Protein AF-U9W3G8-F1 (afdb_monomer_lite)

Foldseek 3Di:
DDDDDDDDDDDDDPPPPPDDPDPDDPDDPPPPPPPPPKAKKKKWKAEPCLCPPVDPNVVVVVVVVVVCVVVVHDDFKDKAWQFPCCVDPVNVVVVVLHDPPMIMIMGSDPVVSVVVCVVSVSIDMDMDIPPDPRDPDRRDYPDDDD

Sequence (146 aa):
MITEGNRDLAFPVKIQAIGFKYRVPLGLITIVSFTGRMTTYYYAVASQRFLLEEEPLAEVLKERRRYYQEQEKEIDFWLIKQPAFLESPELEAVKASCPQPAAAVVSTDKVFITWLKLRLEYIATGEFEVPLASVSDPLASLATAA

Structure (mmCIF, N/CA/C/O backbone):
data_AF-U9W3G8-F1
#
_entry.id   AF-U9W3G8-F1
#
loop_
_atom_site.group_PDB
_atom_site.id
_atom_site.type_symbol
_atom_site.label_atom_id
_atom_site.label_alt_id
_atom_site.label_comp_id
_atom_site.label_asym_id
_atom_site.label_entity_id
_atom_site.label_seq_id
_atom_site.pdbx_PDB_ins_code
_atom_site.Cartn_x
_atom_site.Cartn_y
_atom_site.Cartn_z
_atom_site.occupancy
_atom_site.B_iso_or_equiv
_atom_site.auth_seq_id
_atom_site.auth_comp_id
_atom_site.auth_asym_id
_atom_site.auth_atom_id
_atom_site.pdbx_PDB_model_num
ATOM 1 N N . MET A 1 1 ? 40.250 -39.588 26.133 1.00 34.22 1 MET A N 1
ATOM 2 C CA . MET A 1 1 ? 39.301 -40.718 26.125 1.00 34.22 1 MET A CA 1
ATOM 3 C C . MET A 1 1 ? 37.918 -40.151 26.415 1.00 34.22 1 MET A C 1
ATOM 5 O O . MET A 1 1 ? 37.799 -39.531 27.458 1.00 34.22 1 MET A O 1
ATOM 9 N N . ILE A 1 2 ? 36.966 -40.356 25.484 1.00 35.28 2 ILE A N 1
ATOM 10 C CA . ILE A 1 2 ? 35.502 -40.505 25.703 1.00 35.28 2 ILE A CA 1
ATOM 11 C C . ILE A 1 2 ? 34.797 -39.229 26.242 1.00 35.28 2 ILE A C 1
ATOM 13 O O . ILE A 1 2 ? 34.958 -38.914 27.411 1.00 35.28 2 ILE A O 1
ATOM 17 N N . THR A 1 3 ? 34.228 -38.305 25.445 1.00 34.03 3 THR A N 1
ATOM 18 C CA . THR A 1 3 ? 33.077 -38.272 24.487 1.00 34.03 3 THR A CA 1
ATOM 19 C C . THR A 1 3 ? 31.833 -37.610 25.094 1.00 34.03 3 THR A C 1
ATOM 21 O O . THR A 1 3 ? 31.455 -37.953 26.204 1.00 34.03 3 THR A O 1
ATOM 24 N N . GLU A 1 4 ? 31.196 -36.757 24.270 1.00 37.78 4 GLU A N 1
ATOM 25 C CA . GLU A 1 4 ? 29.766 -36.366 24.249 1.00 37.78 4 GLU A CA 1
ATOM 26 C C . GLU A 1 4 ? 29.224 -35.589 25.467 1.00 37.78 4 GLU A C 1
ATOM 28 O O . GLU A 1 4 ? 29.510 -35.886 26.611 1.00 37.78 4 GLU A O 1
ATOM 33 N N . GLY A 1 5 ? 28.416 -34.5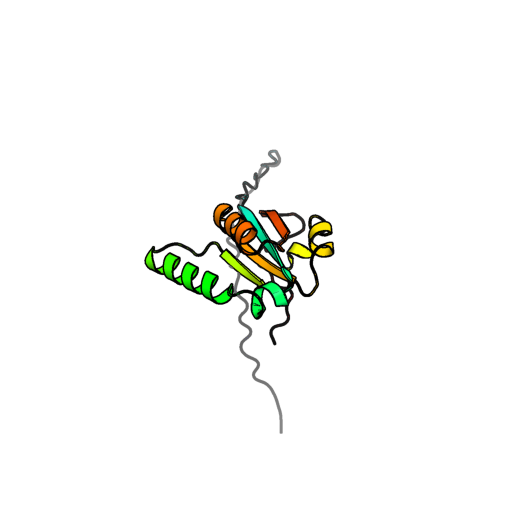39 25.354 1.00 37.47 5 GLY A N 1
ATOM 34 C CA . GLY A 1 5 ? 27.626 -34.002 24.256 1.00 37.47 5 GLY A CA 1
ATOM 35 C C . GLY A 1 5 ? 26.454 -33.276 24.918 1.00 37.47 5 GLY A C 1
ATOM 36 O O . GLY A 1 5 ? 25.438 -33.898 25.191 1.00 37.47 5 GLY A O 1
ATOM 37 N N . ASN A 1 6 ? 26.608 -31.988 25.246 1.00 39.56 6 ASN A N 1
ATOM 38 C CA . ASN A 1 6 ? 25.546 -31.219 25.899 1.00 39.56 6 ASN A CA 1
ATOM 39 C C . ASN A 1 6 ? 24.725 -30.463 24.844 1.00 39.56 6 ASN A C 1
ATOM 41 O O . ASN A 1 6 ? 25.128 -29.397 24.377 1.00 39.56 6 ASN A O 1
ATOM 45 N N . ARG A 1 7 ? 23.604 -31.062 24.429 1.00 44.03 7 ARG A N 1
ATOM 46 C CA . ARG A 1 7 ? 22.538 -30.418 23.653 1.00 44.03 7 ARG A CA 1
ATOM 47 C C . ARG A 1 7 ? 21.355 -30.152 24.586 1.00 44.03 7 ARG A C 1
ATOM 49 O O . ARG A 1 7 ? 20.419 -30.935 24.613 1.00 44.03 7 ARG A O 1
ATOM 56 N N . ASP A 1 8 ? 21.401 -29.022 25.270 1.00 40.25 8 ASP A N 1
ATOM 57 C CA . ASP A 1 8 ? 20.255 -28.350 25.885 1.00 40.25 8 ASP A CA 1
ATOM 58 C C . ASP A 1 8 ? 20.309 -26.923 25.305 1.00 40.25 8 ASP A C 1
ATOM 60 O O . ASP A 1 8 ? 21.348 -26.277 25.369 1.00 40.25 8 ASP A O 1
ATOM 64 N N . LEU A 1 9 ? 19.322 -26.368 24.603 1.00 38.38 9 LEU A N 1
ATOM 65 C CA . LEU A 1 9 ? 17.933 -26.194 24.997 1.00 38.38 9 LEU A CA 1
ATOM 66 C C . LEU A 1 9 ? 17.061 -26.094 23.731 1.00 38.38 9 LEU A C 1
ATOM 68 O O . LEU A 1 9 ? 16.942 -25.036 23.115 1.00 38.38 9 LEU A O 1
ATOM 72 N N . ALA A 1 10 ? 16.414 -27.194 23.355 1.00 36.69 10 ALA A N 1
ATOM 73 C CA . ALA A 1 10 ? 15.154 -27.104 22.633 1.00 36.69 10 ALA A CA 1
ATOM 74 C C . ALA A 1 10 ? 14.079 -26.777 23.677 1.00 36.69 10 ALA A C 1
ATOM 76 O O . ALA A 1 10 ? 13.845 -27.570 24.586 1.00 36.69 10 ALA A O 1
ATOM 77 N N . PHE A 1 11 ? 13.441 -25.613 23.572 1.00 32.53 11 PHE A N 1
ATOM 78 C CA . PHE A 1 11 ? 12.204 -25.317 24.291 1.00 32.53 11 PHE A CA 1
ATOM 79 C C . PHE A 1 11 ? 11.019 -25.789 23.436 1.00 32.53 11 PHE A C 1
ATOM 81 O O . PHE A 1 11 ? 10.595 -25.054 22.544 1.00 32.53 11 PHE A O 1
ATOM 88 N N . PRO A 1 12 ? 10.433 -26.978 23.667 1.00 36.44 12 PRO A N 1
ATOM 89 C CA . PRO A 1 12 ? 9.088 -27.231 23.193 1.00 36.44 12 PRO A CA 1
ATOM 90 C C . PRO A 1 12 ? 8.118 -26.480 24.109 1.00 36.44 12 PRO A C 1
ATOM 92 O O . PRO A 1 12 ? 7.967 -26.797 25.292 1.00 36.44 12 PRO A O 1
ATOM 95 N N . VAL A 1 13 ? 7.456 -25.469 23.546 1.00 33.78 13 VAL A N 1
ATOM 96 C CA . VAL A 1 13 ? 6.255 -24.853 24.113 1.00 33.78 13 VAL A CA 1
ATOM 97 C C . VAL A 1 13 ? 5.273 -25.980 24.439 1.00 33.78 13 VAL A C 1
ATOM 99 O O . VAL A 1 13 ? 4.713 -26.616 23.547 1.00 33.78 13 VAL A O 1
ATOM 102 N N . LYS A 1 14 ? 5.087 -26.271 25.731 1.00 33.03 14 LYS A N 1
ATOM 103 C CA . LYS A 1 14 ? 4.027 -27.164 26.204 1.00 33.03 14 LYS A CA 1
ATOM 104 C C . LYS A 1 14 ? 2.692 -26.498 25.888 1.00 33.03 14 LYS A C 1
ATOM 106 O O . LYS A 1 14 ? 2.239 -25.636 26.635 1.00 33.03 14 LYS A O 1
ATOM 111 N N . ILE A 1 15 ? 2.049 -26.916 24.803 1.00 39.03 15 ILE A N 1
ATOM 112 C CA . ILE A 1 15 ? 0.616 -26.701 24.615 1.00 39.03 15 ILE A CA 1
ATOM 113 C C . ILE A 1 15 ? -0.069 -27.524 25.710 1.00 39.03 15 ILE A C 1
ATOM 115 O O . ILE A 1 15 ? -0.129 -28.752 25.639 1.00 39.03 15 ILE A O 1
ATOM 119 N N . GLN A 1 16 ? -0.522 -26.860 26.773 1.00 34.12 16 GLN A N 1
ATOM 120 C CA . GLN A 1 16 ? -1.435 -27.478 27.724 1.00 34.12 16 GLN A CA 1
ATOM 121 C C . GLN A 1 16 ? -2.752 -27.733 26.993 1.00 34.12 16 GLN A C 1
ATOM 123 O O . GLN A 1 16 ? -3.498 -26.808 26.678 1.00 34.12 16 GLN A O 1
ATOM 128 N N . ALA A 1 17 ? -3.025 -29.004 26.707 1.00 40.03 17 ALA A N 1
ATOM 129 C CA . ALA A 1 17 ? -4.342 -29.455 26.305 1.00 40.03 17 ALA A CA 1
ATOM 130 C C . ALA A 1 17 ? -5.309 -29.194 27.468 1.00 40.03 17 ALA A C 1
ATOM 132 O O . ALA A 1 17 ? -5.298 -29.899 28.479 1.00 40.03 17 ALA A O 1
ATOM 133 N N . ILE A 1 18 ? -6.127 -28.151 27.340 1.00 44.25 18 ILE A N 1
ATOM 134 C CA . ILE A 1 18 ? -7.247 -27.899 28.241 1.00 44.25 18 ILE A CA 1
ATOM 135 C C . ILE A 1 18 ? -8.262 -29.013 27.977 1.00 44.25 18 ILE A C 1
ATOM 137 O O . ILE A 1 18 ? -8.915 -29.055 26.935 1.00 44.25 18 ILE A O 1
ATOM 141 N N . GLY A 1 19 ? -8.342 -29.966 28.903 1.00 38.69 19 GLY A N 1
ATOM 142 C CA . GLY A 1 19 ? -9.288 -31.070 28.850 1.00 38.69 19 GLY A CA 1
ATOM 143 C C . GLY A 1 19 ? -10.719 -30.575 29.023 1.00 38.69 19 GLY A C 1
ATOM 144 O O . GLY A 1 19 ? -11.225 -30.528 30.140 1.00 38.69 19 GLY A O 1
ATOM 145 N N . PHE A 1 20 ? -11.396 -30.260 27.920 1.00 40.53 20 PHE A N 1
ATOM 146 C CA . PHE A 1 20 ? -12.845 -30.100 27.911 1.00 40.53 20 PHE A CA 1
ATOM 147 C C . PHE A 1 20 ? -13.508 -31.414 27.505 1.00 40.53 20 PHE A C 1
ATOM 149 O O . PHE A 1 20 ? -13.645 -31.761 26.334 1.00 40.53 20 PHE A O 1
ATOM 156 N N . LYS A 1 21 ? -13.910 -32.177 28.522 1.00 43.91 21 LYS A N 1
ATOM 157 C CA . LYS A 1 21 ? -14.659 -33.427 28.388 1.00 43.91 21 LYS A CA 1
ATOM 158 C C . LYS A 1 21 ? -16.129 -33.112 28.076 1.00 43.91 21 LYS A C 1
ATOM 160 O O . LYS A 1 21 ? -16.998 -33.333 28.914 1.00 43.91 21 LYS A O 1
ATOM 165 N N . TYR A 1 22 ? -16.423 -32.576 26.893 1.00 41.25 22 TYR A N 1
ATOM 166 C CA . TYR A 1 22 ? -17.807 -32.413 26.446 1.00 41.25 22 TYR A CA 1
ATOM 167 C C . TYR A 1 22 ? -18.265 -33.664 25.699 1.00 41.25 22 TYR A C 1
ATOM 169 O O . TYR A 1 22 ? -17.859 -33.937 24.572 1.00 41.25 22 TYR A O 1
ATOM 177 N N . ARG A 1 23 ? -19.124 -34.449 26.354 1.00 45.66 23 ARG A N 1
ATOM 178 C CA . ARG A 1 23 ? -19.893 -35.515 25.712 1.00 45.66 23 ARG A CA 1
ATOM 179 C C . ARG A 1 23 ? -20.954 -34.856 24.832 1.00 45.66 23 ARG A C 1
ATOM 181 O O . ARG A 1 23 ? -21.964 -34.383 25.340 1.00 45.66 23 ARG A O 1
ATOM 188 N N . VAL A 1 24 ? -20.697 -34.802 23.530 1.00 47.41 24 VAL A N 1
ATOM 189 C CA . VAL A 1 24 ? -21.631 -34.263 22.535 1.00 47.41 24 VAL A CA 1
ATOM 190 C C . VAL A 1 24 ? -22.741 -35.298 22.292 1.00 47.41 24 VAL A C 1
ATOM 192 O O . VAL A 1 24 ? -22.418 -36.447 21.978 1.00 47.41 24 VAL A O 1
ATOM 195 N N . PRO A 1 25 ? -24.034 -34.967 22.461 1.00 40.84 25 PRO A N 1
ATOM 196 C CA . PRO A 1 25 ? -25.107 -35.857 22.041 1.00 40.84 25 PRO A CA 1
ATOM 197 C C . PRO A 1 25 ? -25.137 -35.941 20.507 1.00 40.84 25 PRO A C 1
ATOM 199 O O . PRO A 1 25 ? -25.037 -34.930 19.812 1.00 40.84 25 PRO A O 1
ATOM 202 N N . LEU A 1 26 ? -25.264 -37.163 19.983 1.00 50.53 26 LEU A N 1
ATOM 203 C CA . LEU A 1 26 ? -25.491 -37.442 18.564 1.00 50.53 26 LEU A CA 1
ATOM 204 C C . LEU A 1 26 ? -26.817 -36.775 18.155 1.00 50.53 26 LEU A C 1
ATOM 206 O O . LEU A 1 26 ? -27.879 -37.274 18.514 1.00 50.53 26 LEU A O 1
ATOM 210 N N . GLY A 1 27 ? -26.778 -35.636 17.459 1.00 50.97 27 GLY A N 1
ATOM 211 C CA . GLY A 1 27 ? -28.016 -35.019 16.965 1.00 50.97 27 GLY A CA 1
ATOM 212 C C . GLY A 1 27 ? -28.023 -33.520 16.685 1.00 50.97 27 GLY A C 1
ATOM 213 O O . GLY A 1 27 ? -29.076 -33.009 16.325 1.00 50.97 27 GLY A O 1
ATOM 214 N N . LEU A 1 28 ? -26.908 -32.796 16.810 1.00 41.62 28 LEU A N 1
ATOM 215 C CA . LEU A 1 28 ? -26.864 -31.395 16.391 1.00 41.62 28 LEU A CA 1
ATOM 216 C C . LEU A 1 28 ? -25.484 -31.073 15.820 1.00 41.62 28 LEU A C 1
ATOM 218 O O . LEU A 1 28 ? -24.505 -30.939 16.551 1.00 41.62 28 LEU A O 1
ATOM 222 N N . ILE A 1 29 ? -25.400 -30.985 14.492 1.00 47.31 29 ILE A N 1
ATOM 223 C CA . ILE A 1 29 ? -24.268 -30.358 13.809 1.00 47.31 29 ILE A CA 1
ATOM 224 C C . ILE A 1 29 ? -24.384 -28.867 14.135 1.00 47.31 29 ILE A C 1
ATOM 226 O O . ILE A 1 29 ? -25.028 -28.109 13.415 1.00 47.31 29 ILE A O 1
ATOM 230 N N . THR A 1 30 ? -23.831 -28.448 15.272 1.00 42.62 30 THR A N 1
ATOM 231 C CA . THR A 1 30 ? -23.589 -27.030 15.525 1.00 42.62 30 THR A CA 1
ATOM 232 C C . THR A 1 30 ? -22.519 -26.615 14.533 1.00 42.62 30 THR A C 1
ATOM 234 O O . THR A 1 30 ? -21.333 -26.870 14.739 1.00 42.62 30 THR A O 1
ATOM 237 N N . ILE A 1 31 ? -22.944 -26.011 13.426 1.00 51.41 31 ILE A N 1
ATOM 238 C CA . ILE A 1 31 ? -22.059 -25.212 12.591 1.00 51.41 31 ILE A CA 1
ATOM 239 C C . ILE A 1 31 ? -21.569 -24.105 13.524 1.00 51.41 31 ILE A C 1
ATOM 241 O O . ILE A 1 31 ? -22.309 -23.180 13.851 1.00 51.41 31 ILE A O 1
ATOM 245 N N . VAL A 1 32 ? -20.351 -24.249 14.045 1.00 46.59 32 VAL A N 1
ATOM 246 C CA . VAL A 1 32 ? -19.643 -23.132 14.658 1.00 46.59 32 VAL A CA 1
ATOM 247 C C . VAL A 1 32 ? -19.399 -22.177 13.503 1.00 46.59 32 VAL A C 1
ATOM 249 O O . VAL A 1 32 ? -18.475 -22.373 12.717 1.00 46.59 32 VAL A O 1
ATOM 252 N N . SER A 1 33 ? -20.300 -21.213 13.325 1.00 47.47 33 SER A N 1
ATOM 253 C CA . SER A 1 33 ? -20.120 -20.140 12.361 1.00 47.47 33 SER A CA 1
ATOM 254 C C . SER A 1 33 ? -18.804 -19.461 12.708 1.00 47.47 33 SER A C 1
ATOM 256 O O . SER A 1 33 ? -18.698 -18.779 13.727 1.00 47.47 33 SER A O 1
ATOM 258 N N . PHE A 1 34 ? -17.783 -19.689 11.887 1.00 47.44 34 PHE A N 1
ATOM 259 C CA . PHE A 1 34 ? -16.578 -18.883 11.892 1.00 47.44 34 PHE A CA 1
ATOM 260 C C . PHE A 1 34 ? -17.001 -17.484 11.444 1.00 47.44 34 PHE A C 1
ATOM 262 O O . PHE A 1 34 ? -16.990 -17.161 10.261 1.00 47.44 34 PHE A O 1
ATOM 269 N N . THR A 1 35 ? -17.444 -16.647 12.380 1.00 51.59 35 THR A N 1
ATOM 270 C CA . THR A 1 35 ? -17.544 -15.204 12.157 1.00 51.59 35 THR A CA 1
ATOM 271 C C . THR A 1 35 ? -16.125 -14.649 12.219 1.00 51.59 35 THR A C 1
ATOM 273 O O . THR A 1 35 ? -15.739 -13.994 13.189 1.00 51.59 35 THR A O 1
ATOM 276 N N . GLY A 1 36 ? -15.308 -15.009 11.227 1.00 62.72 36 GLY A N 1
ATOM 277 C CA . GLY A 1 36 ? -14.019 -14.373 11.000 1.00 62.72 36 GLY A CA 1
ATOM 278 C C . GLY A 1 36 ? -14.274 -12.900 10.725 1.00 62.72 36 GLY A C 1
ATOM 279 O O . GLY A 1 36 ? -15.115 -12.566 9.891 1.00 62.72 36 GLY A O 1
ATOM 280 N N . ARG A 1 37 ? -13.609 -12.009 11.463 1.00 74.56 37 ARG A N 1
ATOM 281 C CA . ARG A 1 37 ? -13.634 -10.588 11.113 1.00 74.56 37 ARG A CA 1
ATOM 282 C C . ARG A 1 37 ? -12.934 -10.455 9.765 1.00 74.56 37 ARG A C 1
ATOM 284 O O . ARG A 1 37 ? -11.751 -10.766 9.676 1.00 74.56 37 ARG A O 1
ATOM 291 N N . MET A 1 38 ? -13.686 -10.045 8.751 1.00 85.50 38 MET A N 1
ATOM 292 C CA . MET A 1 38 ? -13.137 -9.706 7.445 1.00 85.50 38 MET A CA 1
ATOM 293 C C . MET A 1 38 ? -12.437 -8.357 7.571 1.00 85.50 38 MET A C 1
ATOM 295 O O . MET A 1 38 ? -13.038 -7.394 8.056 1.00 85.50 38 MET A O 1
ATOM 299 N N . THR A 1 39 ? -11.179 -8.294 7.153 1.00 91.19 39 THR A N 1
ATOM 300 C CA . THR A 1 39 ? -10.416 -7.045 7.106 1.00 91.19 39 THR A CA 1
ATOM 301 C C . THR A 1 39 ? -10.053 -6.755 5.662 1.00 91.19 39 THR A C 1
ATOM 303 O O . THR A 1 39 ? -9.414 -7.575 5.004 1.00 91.19 39 THR A O 1
ATOM 306 N N . THR A 1 40 ? -10.446 -5.581 5.175 1.00 94.50 40 THR A N 1
ATOM 307 C CA . THR A 1 40 ? -10.075 -5.102 3.844 1.00 94.50 40 THR A CA 1
ATOM 308 C C . THR A 1 40 ? -8.724 -4.402 3.909 1.00 94.50 40 THR A C 1
ATOM 310 O O . THR A 1 40 ? -8.531 -3.469 4.692 1.00 94.50 40 THR A O 1
ATOM 313 N N . TYR A 1 41 ? -7.801 -4.835 3.060 1.00 96.62 41 TYR A N 1
ATOM 314 C CA . TYR A 1 41 ? -6.514 -4.194 2.843 1.00 96.62 41 TYR A CA 1
ATOM 315 C C . TYR A 1 41 ? -6.512 -3.514 1.484 1.00 96.62 41 TYR A C 1
ATOM 317 O O . TYR A 1 41 ? -6.962 -4.076 0.490 1.00 96.62 41 TYR A O 1
ATOM 325 N N . TYR A 1 42 ? -5.961 -2.313 1.445 1.00 98.19 42 TYR A N 1
ATOM 326 C CA . TYR A 1 42 ? -5.731 -1.533 0.242 1.00 98.19 42 TYR A CA 1
ATOM 327 C C . TYR A 1 42 ? -4.238 -1.544 -0.052 1.00 98.19 42 TYR A C 1
ATOM 329 O O . TYR A 1 42 ? -3.423 -1.449 0.870 1.00 98.19 42 TYR A O 1
ATOM 337 N N . TYR A 1 43 ? -3.863 -1.634 -1.322 1.00 98.00 43 TYR A N 1
ATOM 338 C CA . TYR A 1 43 ? -2.458 -1.659 -1.715 1.00 98.00 43 TYR A CA 1
ATOM 339 C C . TYR A 1 43 ? -2.132 -0.643 -2.804 1.00 98.00 43 TYR A C 1
ATOM 341 O O . TYR A 1 43 ? -2.961 -0.304 -3.647 1.00 98.00 43 TYR A O 1
ATOM 349 N N . ALA A 1 44 ? -0.877 -0.212 -2.785 1.00 98.00 44 ALA A N 1
ATOM 350 C CA . ALA A 1 44 ? -0.184 0.567 -3.796 1.00 98.00 44 ALA A CA 1
ATOM 351 C C . ALA A 1 44 ? 1.080 -0.200 -4.200 1.00 98.00 44 ALA A C 1
ATOM 353 O O . ALA A 1 44 ? 2.008 -0.312 -3.403 1.00 98.00 44 ALA A O 1
ATOM 354 N N . VAL A 1 45 ? 1.104 -0.748 -5.413 1.00 97.94 45 VAL A N 1
ATOM 355 C CA . VAL A 1 45 ? 2.161 -1.620 -5.945 1.00 97.94 45 VAL A CA 1
ATOM 356 C C . VAL A 1 45 ? 2.887 -0.914 -7.083 1.00 97.94 45 VAL A C 1
ATOM 358 O O . VAL A 1 45 ? 2.261 -0.361 -7.986 1.00 97.94 45 VAL A O 1
ATOM 361 N N . ALA A 1 46 ? 4.213 -0.966 -7.054 1.00 97.19 46 ALA A N 1
ATOM 362 C CA . ALA A 1 46 ? 5.071 -0.569 -8.164 1.00 97.19 46 ALA A CA 1
ATOM 363 C C . ALA A 1 46 ? 6.428 -1.273 -8.060 1.00 97.19 46 ALA A C 1
ATOM 365 O O . ALA A 1 46 ? 6.676 -2.055 -7.137 1.00 97.19 46 ALA A O 1
ATOM 366 N N . SER A 1 47 ? 7.316 -1.014 -9.022 1.00 96.94 47 SER A N 1
ATOM 367 C CA . SER A 1 47 ? 8.669 -1.562 -8.962 1.00 96.94 47 SER A CA 1
ATOM 368 C C . SER A 1 47 ? 9.371 -1.116 -7.677 1.00 96.94 47 SER A C 1
ATOM 370 O O . SER A 1 47 ? 9.201 0.013 -7.208 1.00 96.94 47 SER A O 1
ATOM 372 N N . GLN A 1 48 ? 10.185 -2.001 -7.107 1.00 96.00 48 GLN A N 1
ATOM 373 C CA . GLN A 1 48 ? 10.951 -1.704 -5.902 1.00 96.00 48 GLN A CA 1
ATOM 374 C C . GLN A 1 48 ? 11.867 -0.495 -6.117 1.00 96.00 48 GLN A C 1
ATOM 376 O O . GLN A 1 48 ? 11.958 0.353 -5.236 1.00 96.00 48 GLN A O 1
ATOM 381 N N . ARG A 1 49 ? 12.502 -0.394 -7.291 1.00 95.62 49 ARG A N 1
ATOM 382 C CA . ARG A 1 49 ? 13.366 0.741 -7.639 1.00 95.62 49 ARG A CA 1
ATOM 383 C C . ARG A 1 49 ? 12.594 2.060 -7.572 1.00 95.62 49 ARG A C 1
ATOM 385 O O . ARG A 1 49 ? 13.025 2.990 -6.903 1.00 95.62 49 ARG A O 1
ATOM 392 N N . PHE A 1 50 ? 11.411 2.103 -8.181 1.00 95.75 50 PHE A N 1
ATOM 393 C CA . PHE A 1 50 ? 10.562 3.291 -8.163 1.00 95.75 50 PHE A CA 1
ATOM 394 C C . PHE A 1 50 ? 10.168 3.697 -6.733 1.00 95.75 50 PHE A C 1
ATOM 396 O O . PHE A 1 50 ? 10.405 4.829 -6.323 1.00 95.75 50 PHE A O 1
ATOM 403 N N . LEU A 1 51 ? 9.637 2.760 -5.935 1.00 95.12 51 LEU A N 1
ATOM 404 C CA . LEU A 1 51 ? 9.147 3.067 -4.583 1.00 95.12 51 LEU A CA 1
ATOM 405 C C . LEU A 1 51 ? 10.251 3.347 -3.552 1.00 95.12 51 LEU A C 1
ATOM 407 O O . LEU A 1 51 ? 9.971 4.008 -2.553 1.00 95.12 51 LEU A O 1
ATOM 411 N N . LEU A 1 52 ? 11.459 2.801 -3.728 1.00 94.12 52 LEU A N 1
ATOM 412 C CA . LEU A 1 52 ? 12.531 2.900 -2.729 1.00 94.12 52 LEU A CA 1
ATOM 413 C C . LEU A 1 52 ? 13.651 3.876 -3.095 1.00 94.12 52 LEU A C 1
ATOM 415 O O . LEU A 1 52 ? 14.328 4.349 -2.185 1.00 94.12 52 LEU A O 1
ATOM 419 N N . GLU A 1 53 ? 13.882 4.130 -4.383 1.00 93.81 53 GLU A N 1
ATOM 420 C CA . GLU A 1 53 ? 15.047 4.892 -4.854 1.00 93.81 53 GLU A CA 1
ATOM 421 C C . GLU A 1 53 ? 14.654 6.165 -5.607 1.00 93.81 53 GLU A C 1
ATOM 423 O O . GLU A 1 53 ? 15.290 7.198 -5.415 1.00 93.81 53 GLU A O 1
ATOM 428 N N . GLU A 1 54 ? 13.629 6.105 -6.460 1.00 92.69 54 GLU A N 1
ATOM 429 C CA . GLU A 1 54 ? 13.237 7.245 -7.305 1.00 92.69 54 GLU A CA 1
ATOM 430 C C . GLU A 1 54 ? 12.329 8.230 -6.555 1.00 92.69 54 GLU A C 1
ATOM 432 O O . GLU A 1 54 ? 12.446 9.444 -6.719 1.00 92.69 54 GLU A O 1
ATOM 437 N N . GLU A 1 55 ? 11.462 7.716 -5.682 1.00 91.06 55 GLU A N 1
ATOM 438 C CA . GLU A 1 55 ? 10.479 8.510 -4.951 1.00 91.06 55 GLU A CA 1
ATOM 439 C C . GLU A 1 55 ? 10.893 8.763 -3.491 1.00 91.06 55 GLU A C 1
ATOM 441 O O . GLU A 1 55 ? 11.388 7.859 -2.810 1.00 91.06 55 GLU A O 1
ATOM 446 N N . PRO A 1 56 ? 10.600 9.949 -2.916 1.00 91.12 56 PRO A N 1
ATOM 447 C CA . PRO A 1 56 ? 10.865 10.256 -1.508 1.00 91.12 56 PRO A CA 1
ATOM 448 C C . PRO A 1 56 ? 9.851 9.587 -0.553 1.00 91.12 56 PRO A C 1
ATOM 450 O O . PRO A 1 56 ? 9.408 10.181 0.435 1.00 91.12 56 PRO A O 1
ATOM 453 N N . LEU A 1 57 ? 9.450 8.343 -0.832 1.00 94.31 57 LEU A N 1
ATOM 454 C CA . LEU A 1 57 ? 8.433 7.611 -0.075 1.00 94.31 57 LEU A CA 1
ATOM 455 C C . LEU A 1 57 ? 8.900 7.269 1.347 1.00 94.31 57 LEU A C 1
ATOM 457 O O . LEU A 1 57 ? 8.096 7.274 2.279 1.00 94.31 57 LEU A O 1
ATOM 461 N N . ALA A 1 58 ? 10.197 7.014 1.541 1.00 94.25 58 ALA A N 1
ATOM 462 C CA . ALA A 1 58 ? 10.756 6.695 2.854 1.00 94.25 58 ALA A CA 1
ATOM 463 C C . ALA A 1 58 ? 10.489 7.806 3.886 1.00 94.25 58 ALA A C 1
ATOM 465 O O . ALA A 1 58 ? 10.052 7.514 5.003 1.00 94.25 58 ALA A O 1
ATOM 466 N N . GLU A 1 59 ? 10.681 9.071 3.497 1.00 95.25 59 GLU A N 1
ATOM 467 C CA . GLU A 1 59 ? 10.419 10.225 4.364 1.00 95.25 59 GLU A CA 1
ATOM 468 C C . GLU A 1 59 ? 8.918 10.423 4.603 1.00 95.25 59 GLU A C 1
ATOM 470 O O . GLU A 1 59 ? 8.515 10.654 5.740 1.00 95.25 59 GLU A O 1
ATOM 475 N N . VAL A 1 60 ? 8.070 10.223 3.585 1.00 96.38 60 VAL A N 1
ATOM 476 C CA . VAL A 1 60 ? 6.602 10.253 3.744 1.00 96.38 60 VAL A CA 1
ATOM 477 C C . VAL A 1 60 ? 6.136 9.240 4.794 1.00 96.38 60 VAL A C 1
ATOM 479 O O . VAL A 1 60 ? 5.366 9.578 5.693 1.00 96.38 60 VAL A O 1
ATOM 482 N N . LEU A 1 61 ? 6.611 7.994 4.711 1.00 97.44 61 LEU A N 1
ATOM 483 C CA . LEU A 1 61 ? 6.217 6.936 5.644 1.00 97.44 61 LEU A CA 1
ATOM 484 C C . LEU A 1 61 ? 6.795 7.153 7.046 1.00 97.44 61 LEU A C 1
ATOM 486 O O . LEU A 1 61 ? 6.136 6.841 8.038 1.00 97.44 61 LEU A O 1
ATOM 490 N N . LYS A 1 62 ? 8.018 7.680 7.146 1.00 97.94 62 LYS A N 1
ATOM 491 C CA . LYS A 1 62 ? 8.649 8.043 8.421 1.00 97.94 62 LYS A CA 1
ATOM 492 C C . LYS A 1 62 ? 7.872 9.150 9.125 1.00 97.94 62 LYS A C 1
ATOM 494 O O . LYS A 1 62 ? 7.563 9.007 10.305 1.00 97.94 62 LYS A O 1
ATOM 499 N N . GLU A 1 63 ? 7.506 10.195 8.395 1.00 98.00 63 GLU A N 1
ATOM 500 C CA . GLU A 1 63 ? 6.732 11.308 8.933 1.00 98.00 63 GLU A CA 1
ATOM 501 C C . GLU A 1 63 ? 5.315 10.876 9.331 1.00 98.00 63 GLU A C 1
ATOM 503 O O . GLU A 1 63 ? 4.843 11.211 10.417 1.00 98.00 63 GLU A O 1
ATOM 508 N N . ARG A 1 64 ? 4.660 10.033 8.520 1.00 97.81 64 ARG A N 1
ATOM 509 C CA . ARG A 1 64 ? 3.361 9.452 8.888 1.00 97.81 64 ARG A CA 1
ATOM 510 C C . ARG A 1 64 ? 3.455 8.603 10.162 1.00 97.81 64 ARG A C 1
ATOM 512 O O . ARG A 1 64 ? 2.575 8.707 11.010 1.00 97.81 64 ARG A O 1
ATOM 519 N N . ARG A 1 65 ? 4.518 7.803 10.335 1.00 98.19 65 ARG A N 1
ATOM 520 C CA . ARG A 1 65 ? 4.746 7.031 11.575 1.00 98.19 65 ARG A CA 1
ATOM 521 C C . ARG A 1 65 ? 4.904 7.946 12.791 1.00 98.19 65 ARG A C 1
ATOM 523 O O . ARG A 1 65 ? 4.288 7.674 13.816 1.00 98.19 65 ARG A O 1
ATOM 530 N N . ARG A 1 66 ? 5.672 9.037 12.665 1.00 98.44 66 ARG A N 1
ATOM 531 C CA . ARG A 1 66 ? 5.819 10.055 13.721 1.00 98.44 66 ARG A CA 1
ATOM 532 C C . ARG A 1 66 ? 4.465 10.660 14.094 1.00 98.44 66 ARG A C 1
ATOM 534 O O . ARG A 1 66 ? 4.121 10.689 15.269 1.00 98.44 66 ARG A O 1
ATOM 541 N N . TYR A 1 67 ? 3.674 11.059 13.097 1.00 98.06 67 TYR A N 1
ATOM 542 C CA . TYR A 1 67 ? 2.325 11.581 13.317 1.00 98.06 67 TYR A CA 1
ATOM 543 C C . TYR A 1 67 ? 1.428 10.575 14.053 1.00 98.06 67 TYR A C 1
ATOM 545 O O . TYR A 1 67 ? 0.754 10.946 15.006 1.00 98.06 67 TYR A O 1
ATOM 553 N N . TYR A 1 68 ? 1.443 9.295 13.670 1.00 98.31 68 TYR A N 1
ATOM 554 C CA . TYR A 1 68 ? 0.661 8.264 14.364 1.00 98.31 68 TYR A CA 1
ATOM 555 C C . TYR A 1 68 ? 1.086 8.108 15.826 1.00 98.31 68 TYR A C 1
ATOM 557 O O . TYR A 1 68 ? 0.228 8.057 16.703 1.00 98.31 68 TYR A O 1
ATOM 565 N N . GLN A 1 69 ? 2.394 8.104 16.094 1.00 98.06 69 GLN A N 1
ATOM 566 C CA . GLN A 1 69 ? 2.930 8.024 17.451 1.00 98.06 69 GLN A CA 1
ATOM 567 C C . GLN A 1 69 ? 2.492 9.217 18.314 1.00 98.06 69 GLN A C 1
ATOM 569 O O . GLN A 1 69 ? 2.072 9.025 19.450 1.00 98.06 69 GLN A O 1
ATOM 574 N N . GLU A 1 70 ? 2.542 10.436 17.773 1.00 98.19 70 GLU A N 1
ATOM 575 C CA . GLU A 1 70 ? 2.117 11.661 18.472 1.00 98.19 70 GLU A CA 1
ATOM 576 C C . GLU A 1 70 ? 0.615 11.722 18.750 1.00 98.19 70 GLU A C 1
ATOM 578 O O . GLU A 1 70 ? 0.181 12.466 19.624 1.00 98.19 70 GLU A O 1
ATOM 583 N N . GLN A 1 71 ? -0.177 10.969 17.991 1.00 97.69 71 GLN A N 1
ATOM 584 C CA . GLN A 1 71 ? -1.626 10.873 18.149 1.00 97.69 71 GLN A CA 1
ATOM 585 C C . GLN A 1 71 ? -2.060 9.594 18.880 1.00 97.69 71 GLN A C 1
ATOM 587 O O . GLN A 1 71 ? -3.255 9.313 18.917 1.00 97.69 71 GLN A O 1
ATOM 592 N N . GLU A 1 72 ? -1.113 8.804 19.403 1.00 97.69 72 GLU A N 1
ATOM 593 C CA . GLU A 1 72 ? -1.373 7.505 20.044 1.00 97.69 72 GLU A CA 1
ATOM 594 C C . GLU A 1 72 ? -2.199 6.548 19.157 1.00 97.69 72 GLU A C 1
ATOM 596 O O . GLU A 1 72 ? -3.027 5.769 19.630 1.00 97.69 72 GLU A O 1
ATOM 601 N N . LYS A 1 73 ? -1.979 6.609 17.838 1.00 97.19 73 LYS A N 1
ATOM 602 C CA . LYS A 1 73 ? -2.653 5.768 16.843 1.00 97.19 73 LYS A CA 1
ATOM 603 C C . LYS A 1 73 ? -1.843 4.516 16.529 1.00 97.19 73 LYS A C 1
ATOM 605 O O . LYS A 1 73 ? -0.634 4.581 16.310 1.00 97.19 73 LYS A O 1
ATOM 610 N N . GLU A 1 74 ? -2.533 3.384 16.425 1.00 97.38 74 GLU A N 1
ATOM 611 C CA . GLU A 1 74 ? -1.947 2.136 15.935 1.00 97.38 74 GLU A CA 1
ATOM 612 C C . GLU A 1 74 ? -1.578 2.258 14.451 1.00 97.38 74 GLU A C 1
ATOM 614 O O . GLU A 1 74 ? -2.330 2.824 13.657 1.00 97.38 74 GLU A O 1
ATOM 619 N N . ILE A 1 75 ? -0.400 1.747 14.080 1.00 97.69 75 ILE A N 1
ATOM 620 C CA . ILE A 1 75 ? 0.056 1.746 12.690 1.00 97.69 75 ILE A CA 1
ATOM 621 C C . ILE A 1 75 ? -0.803 0.789 11.876 1.00 97.69 75 ILE A C 1
ATOM 623 O O . ILE A 1 75 ? -0.865 -0.404 12.156 1.00 97.69 75 ILE A O 1
ATOM 627 N N . ASP A 1 76 ? -1.383 1.322 10.813 1.00 97.69 76 ASP A N 1
ATOM 628 C CA . ASP A 1 76 ? -2.270 0.605 9.910 1.00 97.69 76 ASP A CA 1
ATOM 629 C C . ASP A 1 76 ? -1.755 0.619 8.463 1.00 97.69 76 ASP A C 1
ATOM 631 O O . ASP A 1 76 ? -2.530 0.494 7.514 1.00 97.69 76 ASP A O 1
ATOM 635 N N . PHE A 1 77 ? -0.444 0.819 8.285 1.00 98.25 77 PHE A N 1
ATOM 636 C CA . PHE A 1 77 ? 0.223 0.844 6.989 1.00 98.25 77 PHE A CA 1
ATOM 637 C C . PHE A 1 77 ? 1.642 0.262 7.045 1.00 98.25 77 PHE A C 1
ATOM 639 O O . PHE A 1 77 ? 2.390 0.477 8.000 1.00 98.25 77 PHE A O 1
ATOM 646 N N . TRP A 1 78 ? 2.045 -0.429 5.978 1.00 98.12 78 TRP A N 1
ATOM 647 C CA . TRP A 1 78 ? 3.312 -1.158 5.891 1.00 98.12 78 TRP A CA 1
ATOM 648 C C . TRP A 1 78 ? 3.910 -1.059 4.491 1.00 98.12 78 TRP A C 1
ATOM 650 O O . TRP A 1 78 ? 3.187 -1.019 3.501 1.00 98.12 78 TRP A O 1
ATOM 660 N N . LEU A 1 79 ? 5.241 -1.040 4.411 1.00 97.62 79 LEU A N 1
ATOM 661 C CA . LEU A 1 79 ? 5.996 -1.155 3.164 1.00 97.62 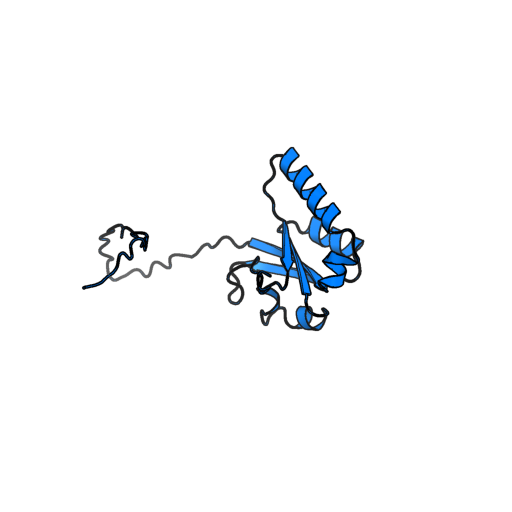79 LEU A CA 1
ATOM 662 C C . LEU A 1 79 ? 6.585 -2.565 3.086 1.00 97.62 79 LEU A C 1
ATOM 664 O O . LEU A 1 79 ? 7.355 -2.955 3.963 1.00 97.62 79 LEU A O 1
ATOM 668 N N . ILE A 1 80 ? 6.238 -3.304 2.039 1.00 97.44 80 ILE A N 1
ATOM 669 C CA . ILE A 1 80 ? 6.575 -4.717 1.863 1.00 97.44 80 ILE A CA 1
ATOM 670 C C . ILE A 1 80 ? 7.373 -4.864 0.569 1.00 97.44 80 ILE A C 1
ATOM 672 O O . ILE A 1 80 ? 6.925 -4.453 -0.503 1.00 97.44 80 ILE A O 1
ATOM 676 N N . LYS A 1 81 ? 8.562 -5.461 0.658 1.00 96.62 81 LYS A N 1
ATOM 677 C CA . LYS A 1 81 ? 9.351 -5.849 -0.519 1.00 96.62 81 LYS A CA 1
ATOM 678 C C . LYS A 1 81 ? 8.883 -7.222 -0.989 1.00 96.62 81 LYS A C 1
ATOM 680 O O . LYS A 1 81 ? 8.665 -8.087 -0.151 1.00 96.62 81 LYS A O 1
ATOM 685 N N . GLN A 1 82 ? 8.748 -7.421 -2.300 1.00 96.25 82 GLN A N 1
ATOM 686 C CA . GLN A 1 82 ? 8.295 -8.688 -2.894 1.00 96.25 82 GLN A CA 1
ATOM 687 C C . GLN A 1 82 ? 7.078 -9.280 -2.151 1.00 96.25 82 GLN A C 1
ATOM 689 O O . GLN A 1 82 ? 7.177 -10.355 -1.555 1.00 96.25 82 GLN A O 1
ATOM 694 N N . PRO A 1 83 ? 5.954 -8.543 -2.098 1.00 95.88 83 PRO A N 1
ATOM 695 C CA . PRO A 1 83 ? 4.794 -8.946 -1.312 1.00 95.88 83 PRO A CA 1
ATOM 696 C C . PRO A 1 83 ? 4.229 -10.287 -1.791 1.00 95.88 83 PRO A C 1
ATOM 698 O O . PRO A 1 83 ? 3.892 -10.441 -2.964 1.00 95.88 83 PRO A O 1
ATOM 701 N N . ALA A 1 84 ? 4.066 -11.238 -0.871 1.00 94.50 84 ALA A N 1
ATOM 702 C CA . ALA A 1 84 ? 3.605 -12.588 -1.190 1.00 94.50 84 ALA A CA 1
ATOM 703 C C . ALA A 1 84 ? 2.179 -12.611 -1.761 1.00 94.50 84 ALA A C 1
ATOM 705 O O . ALA A 1 84 ? 1.854 -13.476 -2.568 1.00 94.50 84 ALA A O 1
ATOM 706 N N . PHE A 1 85 ? 1.333 -11.640 -1.397 1.00 94.06 85 PHE A N 1
ATOM 707 C CA . PHE A 1 85 ? -0.034 -11.564 -1.912 1.00 94.06 85 PHE A CA 1
ATOM 708 C C . PHE A 1 85 ? -0.091 -11.354 -3.435 1.00 94.06 85 PHE A C 1
ATOM 710 O O . PHE A 1 85 ? -1.073 -11.753 -4.057 1.00 94.06 85 PHE A O 1
ATOM 717 N N . LEU A 1 86 ? 0.951 -10.782 -4.060 1.00 93.94 86 LEU A N 1
ATOM 718 C CA . LEU A 1 86 ? 1.009 -10.638 -5.522 1.00 93.94 86 LEU A CA 1
ATOM 719 C C . LEU A 1 86 ? 1.174 -11.976 -6.252 1.00 93.94 86 LEU A C 1
ATOM 721 O O . LEU A 1 86 ? 0.930 -12.028 -7.451 1.00 93.94 86 LEU A O 1
ATOM 725 N N . GLU A 1 87 ? 1.552 -13.046 -5.550 1.00 92.94 87 GLU A N 1
ATOM 726 C CA . GLU A 1 87 ? 1.593 -14.406 -6.102 1.00 92.94 87 GLU A CA 1
ATOM 727 C C . GLU A 1 87 ? 0.211 -15.078 -6.126 1.00 92.94 87 GLU A C 1
ATOM 729 O O . GLU A 1 87 ? 0.069 -16.197 -6.619 1.00 92.94 87 GLU A O 1
ATOM 734 N N . SER A 1 88 ? -0.821 -14.423 -5.582 1.00 91.44 88 SER A N 1
ATOM 735 C CA . SER A 1 88 ? -2.182 -14.947 -5.648 1.00 91.44 88 SER A CA 1
ATOM 736 C C . SER A 1 88 ? -2.726 -14.888 -7.086 1.00 91.44 88 SER A C 1
ATOM 738 O O . SER A 1 88 ? -2.537 -13.881 -7.774 1.00 91.44 88 SER A O 1
ATOM 740 N N . PRO A 1 89 ? -3.470 -15.916 -7.544 1.00 90.75 89 PRO A N 1
ATOM 741 C CA . PRO A 1 89 ? -4.046 -15.923 -8.893 1.00 90.75 89 PRO A CA 1
ATOM 742 C C . PRO A 1 89 ? -4.962 -14.726 -9.187 1.00 90.75 89 PRO A C 1
ATOM 744 O O . PRO A 1 89 ? -5.092 -14.299 -10.330 1.00 90.75 89 PRO A O 1
ATOM 747 N N . GLU A 1 90 ? -5.592 -14.171 -8.151 1.00 89.88 90 GLU A N 1
ATOM 748 C CA . GLU A 1 90 ? -6.504 -13.025 -8.234 1.00 89.88 90 GLU A CA 1
ATOM 749 C C . GLU A 1 90 ? -5.779 -11.723 -8.603 1.00 89.88 90 GLU A C 1
ATOM 751 O O . GLU A 1 90 ? -6.382 -10.812 -9.173 1.00 89.88 90 GLU A O 1
ATOM 756 N N . LEU A 1 91 ? -4.478 -11.642 -8.313 1.00 91.44 91 LEU A N 1
ATOM 757 C CA . LEU A 1 91 ? -3.647 -10.462 -8.538 1.00 91.44 91 LEU A CA 1
ATOM 758 C C . LEU A 1 91 ? -2.628 -10.656 -9.668 1.00 91.44 91 LEU A C 1
ATOM 760 O O . LEU A 1 91 ? -1.784 -9.785 -9.886 1.00 91.44 91 LEU A O 1
ATOM 764 N N . GLU A 1 92 ? -2.756 -11.727 -10.455 1.00 92.94 92 GLU A N 1
ATOM 765 C CA . GLU A 1 92 ? -1.858 -12.029 -11.577 1.00 92.94 92 GLU A CA 1
ATOM 766 C C . GLU A 1 92 ? -1.810 -10.882 -12.601 1.00 92.94 92 GLU A C 1
ATOM 768 O O . GLU A 1 92 ? -0.739 -10.486 -13.057 1.00 92.94 92 GLU A O 1
ATOM 773 N N . ALA A 1 93 ? -2.957 -10.265 -12.908 1.00 94.50 93 ALA A N 1
ATOM 774 C CA . ALA A 1 93 ? -3.015 -9.115 -13.814 1.00 94.50 93 ALA A CA 1
ATOM 775 C C . ALA A 1 93 ? -2.235 -7.900 -13.271 1.00 94.50 93 ALA A C 1
ATOM 777 O O . ALA A 1 93 ? -1.563 -7.194 -14.027 1.00 94.50 93 ALA A O 1
ATOM 778 N N . VAL A 1 94 ? -2.285 -7.674 -11.955 1.00 94.50 94 VAL A N 1
ATOM 779 C CA . VAL A 1 94 ? -1.551 -6.590 -11.287 1.00 94.50 94 VAL A CA 1
ATOM 780 C C . VAL A 1 94 ? -0.057 -6.888 -11.303 1.00 94.50 94 VAL A C 1
ATOM 782 O O . VAL A 1 94 ? 0.734 -6.021 -11.681 1.00 94.50 94 VAL A O 1
ATOM 785 N N . LYS A 1 95 ? 0.332 -8.124 -10.975 1.00 94.56 95 LYS A N 1
ATOM 786 C CA . LYS A 1 95 ? 1.722 -8.583 -11.032 1.00 94.56 95 LYS A CA 1
ATOM 787 C C . LYS A 1 95 ? 2.309 -8.439 -12.438 1.00 94.56 95 LYS A C 1
ATOM 789 O O . LYS A 1 95 ? 3.413 -7.912 -12.567 1.00 94.56 95 LYS A O 1
ATOM 794 N N . ALA A 1 96 ? 1.563 -8.823 -13.475 1.00 94.19 96 ALA A N 1
ATOM 795 C CA . ALA A 1 96 ? 1.977 -8.695 -14.873 1.00 94.19 96 ALA A CA 1
ATOM 796 C C . ALA A 1 96 ? 2.145 -7.232 -15.322 1.00 94.19 96 ALA A C 1
ATOM 798 O O . ALA A 1 96 ? 2.991 -6.939 -16.164 1.00 94.19 96 ALA A O 1
ATOM 799 N N . SER A 1 97 ? 1.370 -6.306 -14.748 1.00 92.06 97 SER A N 1
ATOM 800 C CA . SER A 1 97 ? 1.482 -4.868 -15.035 1.00 92.06 97 SER A CA 1
ATOM 801 C C . SER A 1 97 ? 2.664 -4.180 -14.337 1.00 92.06 97 SER A C 1
ATOM 803 O O . SER A 1 97 ? 3.028 -3.063 -14.704 1.00 92.06 97 SER A O 1
ATOM 805 N N . CYS A 1 98 ? 3.270 -4.826 -13.335 1.00 92.94 98 CYS A N 1
ATOM 806 C CA . CYS A 1 98 ? 4.297 -4.231 -12.489 1.00 92.94 98 CYS A CA 1
ATOM 807 C C . CYS A 1 98 ? 5.697 -4.782 -12.814 1.00 92.94 98 CY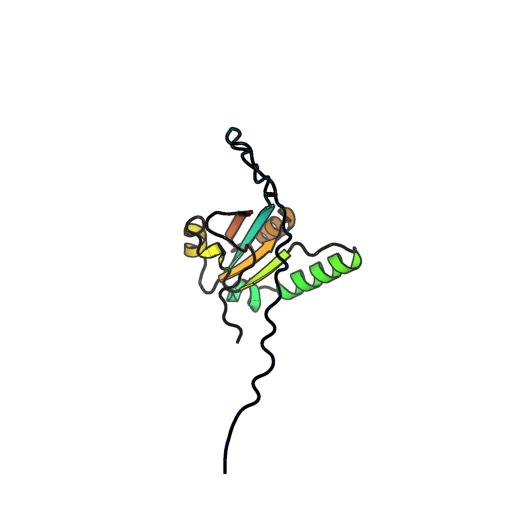S A C 1
ATOM 809 O O . CYS A 1 98 ? 5.911 -5.996 -12.733 1.00 92.94 98 CYS A O 1
ATOM 811 N N . PRO A 1 99 ? 6.698 -3.920 -13.086 1.00 94.38 99 PRO A N 1
ATOM 812 C CA . PRO A 1 99 ? 8.081 -4.364 -13.215 1.00 94.38 99 PRO A CA 1
ATOM 813 C C . PRO A 1 99 ? 8.589 -5.031 -11.929 1.00 94.38 99 PRO A C 1
ATOM 815 O O . PRO A 1 99 ? 8.284 -4.582 -10.821 1.00 94.38 99 PRO A O 1
ATOM 818 N N . GLN A 1 100 ? 9.388 -6.087 -12.089 1.00 93.94 100 GLN A N 1
ATOM 819 C CA . GLN A 1 100 ? 9.932 -6.885 -10.990 1.00 93.94 100 GLN A CA 1
ATOM 820 C C . GLN A 1 100 ? 11.415 -6.550 -10.724 1.00 93.94 100 GLN A C 1
ATOM 822 O O . GLN A 1 100 ? 12.145 -6.267 -11.676 1.00 93.94 100 GLN A O 1
ATOM 827 N N . PRO A 1 101 ? 11.891 -6.608 -9.464 1.00 96.25 101 PRO A N 1
ATOM 828 C CA . PRO A 1 101 ? 11.129 -6.950 -8.260 1.00 96.25 101 PRO A CA 1
ATOM 829 C C . PRO A 1 101 ? 10.146 -5.841 -7.864 1.00 96.25 101 PRO A C 1
ATOM 831 O O . PRO A 1 101 ? 10.489 -4.660 -7.912 1.00 96.25 101 PRO A O 1
ATOM 834 N N . ALA A 1 102 ? 8.932 -6.223 -7.468 1.00 96.88 102 ALA A N 1
ATOM 835 C CA . ALA A 1 102 ? 7.910 -5.297 -6.990 1.00 96.88 102 ALA A CA 1
ATOM 836 C C . ALA A 1 102 ? 8.026 -5.025 -5.481 1.00 96.88 102 ALA A C 1
ATOM 838 O O . ALA A 1 102 ? 8.526 -5.846 -4.704 1.00 96.88 102 ALA A O 1
ATOM 839 N N . ALA A 1 103 ? 7.511 -3.876 -5.061 1.00 97.50 103 ALA A N 1
ATOM 840 C CA . ALA A 1 103 ? 7.237 -3.550 -3.670 1.00 97.50 103 ALA A CA 1
ATOM 841 C C . ALA A 1 103 ? 5.813 -2.990 -3.548 1.00 97.50 103 ALA A C 1
ATOM 843 O O . ALA A 1 103 ? 5.220 -2.539 -4.531 1.00 97.50 103 ALA A O 1
ATOM 844 N N . ALA A 1 104 ? 5.260 -3.033 -2.340 1.00 97.75 104 ALA A N 1
ATOM 845 C CA . ALA A 1 104 ? 3.930 -2.519 -2.064 1.00 97.75 104 ALA A CA 1
ATOM 846 C C . ALA A 1 104 ? 3.887 -1.697 -0.783 1.00 97.75 104 ALA A C 1
ATOM 848 O O . ALA A 1 104 ? 4.507 -2.059 0.216 1.00 97.75 104 ALA A O 1
ATOM 849 N N . VAL A 1 105 ? 3.089 -0.633 -0.797 1.00 98.25 105 VAL A N 1
ATOM 850 C CA . VAL A 1 105 ? 2.531 -0.056 0.425 1.00 98.25 105 VAL A CA 1
ATOM 851 C C . VAL A 1 105 ? 1.146 -0.650 0.625 1.00 98.25 105 VAL A C 1
ATOM 853 O O . VAL A 1 105 ? 0.304 -0.546 -0.261 1.00 98.25 105 VAL A O 1
ATOM 856 N N . VAL A 1 106 ? 0.914 -1.268 1.776 1.00 98.19 106 VAL A N 1
ATOM 857 C CA . VAL A 1 106 ? -0.375 -1.849 2.166 1.00 98.19 106 VAL A CA 1
ATOM 858 C C . VAL A 1 106 ? -0.917 -1.077 3.355 1.00 98.19 106 VA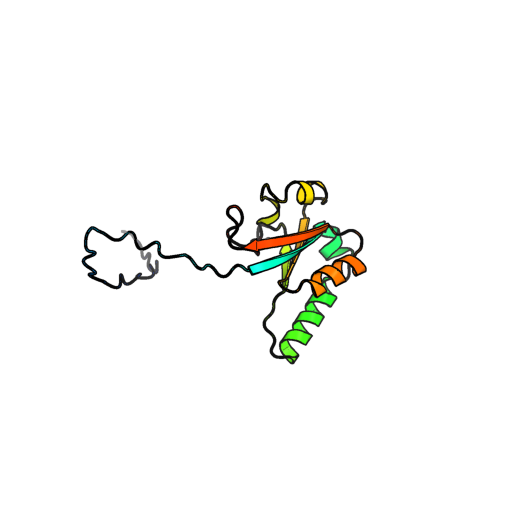L A C 1
ATOM 860 O O . VAL A 1 106 ? -0.146 -0.714 4.239 1.00 98.19 106 VAL A O 1
ATOM 863 N N . SER A 1 107 ? -2.221 -0.816 3.393 1.00 98.31 107 SER A N 1
ATOM 864 C CA . SER A 1 107 ? -2.874 -0.159 4.524 1.00 98.31 107 SER A CA 1
ATOM 865 C C . SER A 1 107 ? -4.342 -0.554 4.646 1.00 98.31 107 SER A C 1
ATOM 867 O O . SER A 1 107 ? -4.961 -0.917 3.650 1.00 98.31 107 SER A O 1
ATOM 869 N N . THR A 1 108 ? -4.924 -0.451 5.840 1.00 97.25 108 THR A N 1
ATOM 870 C CA . THR A 1 108 ? -6.389 -0.519 6.013 1.00 97.25 108 THR A CA 1
ATOM 871 C C . THR A 1 108 ? -7.078 0.836 5.783 1.00 97.25 108 THR A C 1
ATOM 873 O O . THR A 1 108 ? -8.305 0.906 5.756 1.00 97.25 108 THR A O 1
ATOM 876 N N . ASP A 1 109 ? -6.314 1.914 5.569 1.00 97.81 109 ASP A N 1
ATOM 877 C CA . ASP A 1 109 ? -6.810 3.250 5.223 1.00 97.81 109 ASP A CA 1
ATOM 878 C C . ASP A 1 109 ? -6.860 3.447 3.693 1.00 97.81 109 ASP A C 1
ATOM 880 O O . ASP A 1 109 ? -5.854 3.725 3.028 1.00 97.81 109 ASP A O 1
ATOM 884 N N . LYS A 1 110 ? -8.070 3.359 3.122 1.00 98.12 110 LYS A N 1
ATOM 885 C CA . LYS A 1 110 ? -8.320 3.593 1.687 1.00 98.12 110 LYS A CA 1
ATOM 886 C C . LYS A 1 110 ? -7.901 4.990 1.233 1.00 98.12 110 LYS A C 1
ATOM 888 O O . LYS A 1 110 ? -7.440 5.162 0.100 1.00 98.12 110 LYS A O 1
ATOM 893 N N . VAL A 1 111 ? -8.084 5.998 2.088 1.00 98.25 111 VAL A N 1
ATOM 894 C CA . VAL A 1 111 ? -7.779 7.394 1.753 1.00 98.25 111 VAL A CA 1
ATOM 895 C C . VAL A 1 111 ? -6.275 7.555 1.585 1.00 98.25 111 VAL A C 1
ATOM 897 O O . VAL A 1 111 ? -5.835 8.195 0.629 1.00 98.25 111 VAL A O 1
ATOM 900 N N . PHE A 1 112 ? -5.484 6.911 2.442 1.00 98.25 112 PHE A N 1
ATOM 901 C CA . PHE A 1 112 ? -4.029 6.922 2.328 1.00 98.25 112 PHE A CA 1
ATOM 902 C C . PHE A 1 112 ? -3.531 6.294 1.020 1.00 98.25 112 PHE A C 1
ATOM 904 O O . PHE A 1 112 ? -2.717 6.904 0.323 1.00 98.25 112 PHE A O 1
ATOM 911 N N . ILE A 1 113 ? -4.055 5.128 0.631 1.00 98.31 113 ILE A N 1
ATOM 912 C CA . ILE A 1 113 ? -3.677 4.490 -0.642 1.00 98.31 113 ILE A CA 1
ATOM 913 C C . ILE A 1 113 ? -4.143 5.313 -1.851 1.00 98.31 113 ILE A C 1
ATOM 915 O O . ILE A 1 113 ? -3.402 5.467 -2.822 1.00 98.31 113 ILE A O 1
ATOM 919 N N . THR A 1 114 ? -5.329 5.920 -1.777 1.00 98.00 114 THR A N 1
ATOM 920 C CA . THR A 1 114 ? -5.822 6.831 -2.825 1.00 98.00 114 THR A CA 1
ATOM 921 C C . THR A 1 114 ? -4.913 8.054 -2.966 1.00 98.00 114 THR A C 1
ATOM 923 O O . THR A 1 114 ? -4.574 8.457 -4.078 1.00 98.00 114 THR A O 1
ATOM 926 N N . TRP A 1 115 ? -4.456 8.624 -1.849 1.00 97.94 115 TRP A N 1
ATOM 927 C CA . TRP A 1 115 ? -3.494 9.724 -1.856 1.00 97.94 115 TRP A CA 1
ATOM 928 C C . TRP A 1 115 ? -2.153 9.313 -2.480 1.00 97.94 115 TRP A C 1
ATOM 930 O O . TRP A 1 115 ? -1.609 10.063 -3.291 1.00 97.94 115 TRP A O 1
ATOM 940 N N . LEU A 1 116 ? -1.652 8.106 -2.182 1.00 97.62 116 LEU A N 1
ATOM 941 C CA . LEU A 1 116 ? -0.452 7.573 -2.838 1.00 97.62 116 LEU A CA 1
ATOM 942 C C . LEU A 1 116 ? -0.643 7.440 -4.352 1.00 97.62 116 LEU A C 1
ATOM 944 O O . LEU A 1 116 ? 0.268 7.788 -5.099 1.00 97.62 116 LEU A O 1
ATOM 948 N N . LYS A 1 117 ? -1.823 7.009 -4.817 1.00 96.56 117 LYS A N 1
ATOM 949 C CA . LYS A 1 117 ? -2.127 6.925 -6.255 1.00 96.56 117 LYS A CA 1
ATOM 950 C C . LYS A 1 117 ? -2.052 8.278 -6.946 1.00 96.56 117 LYS A C 1
ATOM 952 O O . LYS A 1 117 ? -1.468 8.370 -8.021 1.00 96.56 117 LYS A O 1
ATOM 957 N N . LEU A 1 118 ? -2.610 9.314 -6.326 1.00 96.62 118 LEU A N 1
ATOM 958 C CA . LEU A 1 118 ? -2.573 10.675 -6.867 1.00 96.62 118 LEU A CA 1
ATOM 959 C C . LEU A 1 118 ? -1.162 11.273 -6.845 1.00 96.62 118 LEU A C 1
ATOM 961 O O . LEU A 1 118 ? -0.820 12.048 -7.730 1.00 96.62 118 LEU A O 1
ATOM 965 N N . ARG A 1 119 ? -0.352 10.927 -5.839 1.00 95.31 119 ARG A N 1
ATOM 966 C CA . ARG A 1 119 ? 1.011 11.448 -5.692 1.00 95.31 119 ARG A CA 1
ATOM 967 C C . ARG A 1 119 ? 2.009 10.780 -6.634 1.00 95.31 119 ARG A C 1
ATOM 969 O O . ARG A 1 119 ? 2.861 11.468 -7.175 1.00 95.31 119 ARG A O 1
ATOM 976 N N . LEU A 1 120 ? 1.941 9.455 -6.745 1.00 94.56 120 LEU A N 1
ATOM 977 C CA . LEU A 1 120 ? 2.964 8.652 -7.415 1.00 94.56 120 LEU A CA 1
ATOM 978 C C . LEU A 1 120 ? 2.614 8.330 -8.874 1.00 94.56 120 LEU A C 1
ATOM 980 O O . LEU A 1 120 ? 3.505 7.933 -9.612 1.00 94.56 120 LEU A O 1
ATOM 984 N N . GLU A 1 121 ? 1.345 8.497 -9.276 1.00 89.94 121 GLU A N 1
ATOM 985 C CA . GLU A 1 121 ? 0.778 8.327 -10.629 1.00 89.94 121 GLU A CA 1
ATOM 986 C C . GLU A 1 121 ? 0.966 6.927 -11.256 1.00 89.94 121 GLU A C 1
ATOM 988 O O . GLU A 1 121 ? -0.017 6.223 -11.520 1.00 89.94 121 GLU A O 1
ATOM 993 N N . TYR A 1 122 ? 2.206 6.472 -11.416 1.00 91.38 122 TYR A N 1
ATOM 994 C CA . TYR A 1 122 ? 2.659 5.229 -12.048 1.00 91.38 122 TYR A CA 1
ATOM 995 C C . TYR A 1 122 ? 2.649 4.009 -11.114 1.00 91.38 122 TYR A C 1
ATOM 997 O O . TYR A 1 122 ? 3.503 3.127 -11.202 1.00 91.38 122 TYR A O 1
ATOM 1005 N N . ILE A 1 123 ? 1.663 3.941 -10.220 1.00 96.06 123 ILE A N 1
ATOM 1006 C CA . ILE A 1 123 ? 1.448 2.792 -9.333 1.00 96.06 123 ILE A CA 1
ATOM 1007 C C . ILE A 1 123 ? 0.151 2.053 -9.683 1.00 96.06 123 ILE A C 1
ATOM 1009 O O . ILE A 1 123 ? -0.836 2.670 -10.102 1.00 96.06 123 ILE A O 1
ATOM 1013 N N . ALA A 1 124 ? 0.121 0.740 -9.477 1.00 96.94 124 ALA A N 1
ATOM 1014 C CA . ALA A 1 124 ? -1.108 -0.046 -9.475 1.00 96.94 124 ALA A CA 1
ATOM 1015 C C . ALA A 1 124 ? -1.734 -0.016 -8.074 1.00 96.94 124 ALA A C 1
ATOM 1017 O O . ALA A 1 124 ? -1.027 -0.093 -7.072 1.00 96.94 124 ALA A O 1
ATOM 1018 N N . THR A 1 125 ? -3.058 0.087 -7.987 1.00 97.88 125 THR A N 1
ATOM 1019 C CA . THR A 1 125 ? -3.777 0.062 -6.707 1.00 97.88 125 THR A CA 1
ATOM 1020 C C . THR A 1 125 ? -4.974 -0.858 -6.763 1.00 97.88 125 THR A C 1
ATOM 1022 O O . THR A 1 125 ? -5.599 -0.992 -7.813 1.00 97.88 125 THR A O 1
ATOM 1025 N N . GLY A 1 126 ? -5.342 -1.407 -5.616 1.00 96.44 126 GLY A N 1
ATOM 1026 C CA . GLY A 1 126 ? -6.542 -2.210 -5.458 1.00 96.44 126 GLY A CA 1
ATOM 1027 C C . GLY A 1 126 ? -6.781 -2.541 -3.995 1.00 96.44 126 GLY A C 1
ATOM 1028 O O . GLY A 1 126 ? -6.191 -1.932 -3.098 1.00 96.44 126 GLY A O 1
ATOM 1029 N N . GLU A 1 127 ? -7.655 -3.507 -3.772 1.00 95.88 127 GLU A N 1
ATOM 1030 C CA . GLU A 1 127 ? -8.035 -3.979 -2.450 1.00 95.88 127 GLU A CA 1
ATOM 1031 C C . GLU A 1 127 ? -8.209 -5.498 -2.460 1.00 95.88 127 GLU A C 1
ATOM 1033 O O . GLU A 1 127 ? -8.455 -6.091 -3.511 1.00 95.88 127 GLU A O 1
ATOM 1038 N N . PHE A 1 128 ? -8.037 -6.123 -1.301 1.00 92.56 128 PHE A N 1
ATOM 1039 C CA . PHE A 1 128 ? -8.345 -7.532 -1.073 1.00 92.56 128 PHE A CA 1
ATOM 1040 C C . PHE A 1 128 ? -8.798 -7.733 0.376 1.00 92.56 128 PHE A C 1
ATOM 1042 O O . PHE A 1 128 ? -8.464 -6.941 1.261 1.00 92.56 128 PHE A O 1
ATOM 1049 N N . GLU A 1 129 ? -9.572 -8.784 0.628 1.00 89.88 129 GLU A N 1
ATOM 1050 C CA . GLU A 1 129 ? -10.101 -9.095 1.958 1.00 89.88 129 GLU A CA 1
ATOM 1051 C C . GLU A 1 129 ? -9.386 -10.296 2.570 1.00 89.88 129 GLU A C 1
ATOM 1053 O O . GLU A 1 129 ? -9.089 -11.272 1.886 1.00 89.88 129 GLU A O 1
ATOM 1058 N N . VAL A 1 130 ? -9.132 -10.234 3.875 1.00 86.75 130 VAL A N 1
ATOM 1059 C CA . VAL A 1 130 ? -8.543 -11.325 4.660 1.00 86.75 130 VAL A CA 1
ATOM 1060 C C . VAL A 1 130 ? -9.567 -11.803 5.695 1.00 86.75 130 VAL A C 1
ATOM 1062 O O . VAL A 1 130 ? -10.174 -10.954 6.354 1.00 86.75 130 VAL A O 1
ATOM 1065 N N . PRO A 1 131 ? -9.745 -13.124 5.901 1.00 76.62 131 PRO A N 1
ATOM 1066 C CA . PRO A 1 131 ? -8.981 -14.228 5.308 1.00 76.62 131 PRO A CA 1
ATOM 1067 C C . PRO A 1 131 ? -9.348 -14.519 3.846 1.00 76.62 131 PRO A C 1
ATOM 1069 O O . PRO A 1 131 ? -10.502 -14.798 3.531 1.00 76.62 131 PRO A O 1
ATOM 1072 N N . LEU A 1 132 ? -8.335 -14.518 2.975 1.00 68.12 132 LEU A N 1
ATOM 1073 C CA . LEU A 1 132 ? -8.446 -14.952 1.585 1.00 68.12 132 LEU A CA 1
ATOM 1074 C C . LEU A 1 132 ? -8.022 -16.419 1.490 1.00 68.12 132 LEU A C 1
ATOM 1076 O O . LEU A 1 132 ? -7.095 -16.840 2.180 1.00 68.12 132 LEU A O 1
ATOM 1080 N N . ALA A 1 133 ? -8.640 -17.204 0.605 1.00 67.88 133 ALA A N 1
ATOM 1081 C CA . ALA A 1 133 ? -8.271 -18.614 0.440 1.00 67.88 133 ALA A CA 1
ATOM 1082 C C . ALA A 1 133 ? -6.808 -18.806 -0.011 1.00 67.88 133 ALA A C 1
ATOM 1084 O O . ALA A 1 133 ? -6.195 -19.822 0.309 1.00 67.88 133 ALA A O 1
ATOM 1085 N N . SER A 1 134 ? -6.255 -17.836 -0.746 1.00 70.06 134 SER A N 1
ATOM 1086 C CA . SER A 1 134 ? -4.911 -17.889 -1.334 1.00 70.06 134 SER A CA 1
ATOM 1087 C C . SER A 1 134 ? -3.854 -17.083 -0.564 1.00 70.06 134 SER A C 1
ATOM 1089 O O . SER A 1 134 ? -2.663 -17.328 -0.746 1.00 70.06 134 SER A O 1
ATOM 1091 N N . VAL A 1 135 ? -4.256 -16.162 0.321 1.00 73.06 135 VAL A N 1
ATOM 1092 C CA . VAL A 1 135 ? -3.349 -15.285 1.084 1.00 73.06 135 VAL A CA 1
ATOM 1093 C C . VAL A 1 135 ? -3.570 -15.496 2.580 1.00 73.06 135 VAL A C 1
ATOM 1095 O O . VAL A 1 135 ? -4.536 -15.005 3.159 1.00 73.06 135 VAL A O 1
ATOM 1098 N N . SER A 1 136 ? -2.647 -16.229 3.209 1.00 75.00 136 SER A N 1
ATOM 1099 C CA . SER A 1 136 ? -2.679 -16.492 4.655 1.00 75.00 136 SER A CA 1
ATOM 1100 C C . SER A 1 136 ? -2.190 -15.308 5.493 1.00 75.00 136 SER A C 1
ATOM 1102 O O . SER A 1 136 ? -2.616 -15.170 6.636 1.00 75.00 136 SER A O 1
ATOM 1104 N N . ASP A 1 137 ? -1.282 -14.491 4.954 1.00 88.25 137 ASP A N 1
ATOM 1105 C CA . ASP A 1 137 ? -0.734 -13.307 5.617 1.00 88.25 137 ASP A CA 1
ATOM 1106 C C . ASP A 1 137 ? -0.678 -12.136 4.615 1.00 88.25 137 ASP A C 1
ATOM 1108 O O . ASP A 1 137 ? 0.090 -12.207 3.648 1.00 88.25 137 ASP A O 1
ATOM 1112 N N . PRO A 1 138 ? -1.476 -11.066 4.816 1.00 90.19 138 PRO A N 1
ATOM 1113 C CA . PRO A 1 138 ? -1.491 -9.897 3.935 1.00 90.19 138 PRO A CA 1
ATOM 1114 C C . PRO A 1 138 ? -0.156 -9.148 3.881 1.00 90.19 138 PRO A C 1
ATOM 1116 O O . PRO A 1 138 ? 0.075 -8.397 2.933 1.00 90.19 138 PRO A O 1
ATOM 1119 N N . LEU A 1 139 ? 0.702 -9.306 4.895 1.00 94.31 139 LEU A N 1
ATOM 1120 C CA . LEU A 1 139 ? 1.930 -8.527 5.055 1.00 94.31 139 LEU A CA 1
ATOM 1121 C C . LEU A 1 139 ? 3.206 -9.332 4.760 1.00 94.31 139 LEU A C 1
ATOM 1123 O O . LEU A 1 139 ? 4.313 -8.807 4.906 1.00 94.31 139 LEU A O 1
ATOM 1127 N N . ALA A 1 140 ? 3.069 -10.587 4.322 1.00 94.25 140 ALA A N 1
ATOM 1128 C CA . ALA A 1 140 ? 4.200 -11.464 4.055 1.00 94.25 140 ALA A CA 1
ATOM 1129 C C . ALA A 1 140 ? 5.092 -10.948 2.910 1.00 94.25 140 ALA A C 1
ATOM 1131 O O . ALA A 1 140 ? 4.623 -10.532 1.848 1.00 94.25 140 ALA A O 1
ATOM 1132 N N . SER A 1 141 ? 6.406 -11.031 3.125 1.00 95.69 141 SER A N 1
ATOM 1133 C CA . SER A 1 141 ? 7.460 -10.670 2.171 1.00 95.69 141 SER A CA 1
ATOM 1134 C C . SER A 1 141 ? 8.198 -11.925 1.712 1.00 95.69 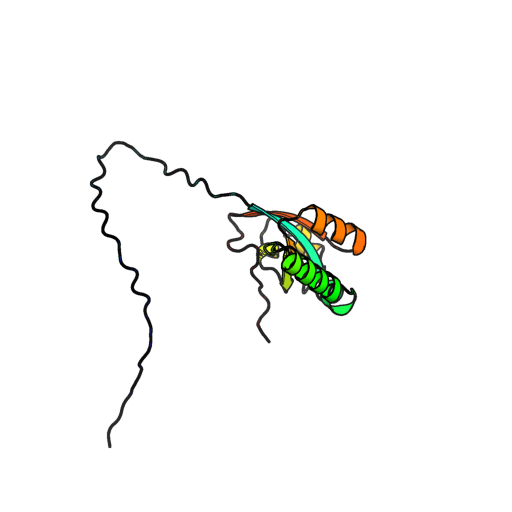141 SER A C 1
ATOM 1136 O O . SER A 1 141 ? 8.606 -12.734 2.544 1.00 95.69 141 SER A O 1
ATOM 1138 N N . LEU A 1 142 ? 8.429 -12.052 0.405 1.00 93.69 142 LEU A N 1
ATOM 1139 C CA . LEU A 1 142 ? 9.239 -13.121 -0.195 1.00 93.69 142 LEU A CA 1
ATOM 1140 C C . LEU A 1 142 ? 10.723 -12.751 -0.326 1.00 93.69 142 LEU A C 1
ATOM 1142 O O . LEU A 1 142 ? 11.548 -13.602 -0.661 1.00 93.69 142 LEU A O 1
ATOM 1146 N N . ALA A 1 143 ? 11.080 -11.495 -0.044 1.00 90.12 143 ALA A N 1
ATOM 1147 C CA . ALA A 1 143 ? 12.464 -11.054 -0.091 1.00 90.12 143 ALA A CA 1
ATOM 1148 C C . ALA A 1 143 ? 13.306 -11.813 0.944 1.00 90.12 143 ALA A C 1
ATOM 1150 O O . ALA A 1 143 ? 12.972 -11.858 2.128 1.00 90.12 143 ALA A O 1
ATOM 1151 N N . THR A 1 144 ? 14.426 -12.383 0.499 1.00 80.31 144 THR A N 1
ATOM 1152 C CA . THR A 1 144 ? 15.420 -12.959 1.409 1.00 80.31 144 THR A CA 1
ATOM 1153 C C . THR A 1 144 ? 16.079 -11.826 2.194 1.00 80.31 144 THR A C 1
ATOM 1155 O O . THR A 1 144 ? 16.476 -10.819 1.605 1.00 80.31 144 THR A O 1
ATOM 1158 N N . ALA A 1 145 ? 16.176 -11.971 3.518 1.00 59.81 145 ALA A N 1
ATOM 1159 C CA . ALA A 1 145 ? 16.951 -11.051 4.343 1.00 59.81 145 ALA A CA 1
ATOM 1160 C C . ALA A 1 145 ? 18.421 -11.135 3.906 1.00 59.81 145 ALA A C 1
ATOM 1162 O O . ALA A 1 145 ? 19.032 -12.198 4.011 1.00 59.81 145 ALA A O 1
ATOM 1163 N N . ALA A 1 146 ? 18.928 -10.042 3.337 1.00 45.41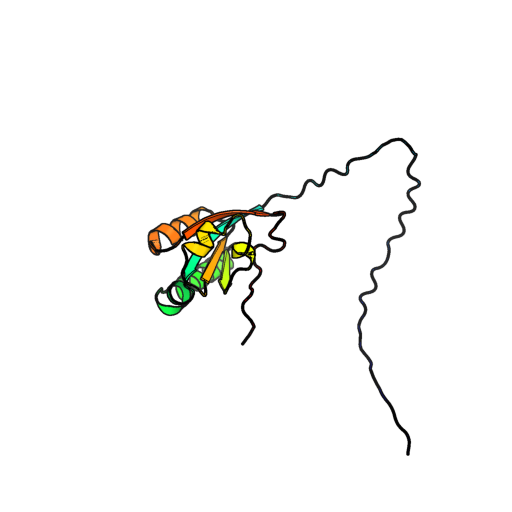 146 ALA A N 1
ATOM 1164 C CA . ALA A 1 146 ? 20.331 -9.889 2.970 1.00 45.41 146 ALA A CA 1
ATOM 1165 C C . ALA A 1 146 ? 21.181 -9.544 4.198 1.00 45.41 146 ALA A C 1
ATOM 1167 O O . ALA A 1 146 ? 20.654 -8.831 5.086 1.00 45.41 146 ALA A O 1
#

pLDDT: mean 80.39, std 23.44, range [32.53, 98.44]

Secondary structure (DSSP, 8-state):
-------------------------TT-----------EEEEEEEEEHHIIIIISTHHHHHHHHHHHHHHTTPPP-EEEEESBGGGGSGGGHHHHHHSPSSEEEEEES-HHHHHHHHHHHSS-EEEEEEES-SS-S-TT-B-----

Radius of gyration: 22.26 Å; chains: 1; bounding box: 67×52×44 Å